Protein AF-A0A0E9MWU6-F1 (afdb_monomer_lite)

Sequence (97 aa):
MDTFKNIGLVECSKSGKIFQLGTTSTIQGYNLKKVLINGTISEGLARNLYPEAEVVQELEAITQDASIDLVIISAPQGYDRTLVSEVMQSGKPVRIV

Structure (mmCIF, N/CA/C/O backbone):
data_AF-A0A0E9MWU6-F1
#
_entry.id   AF-A0A0E9MWU6-F1
#
loop_
_atom_site.group_PDB
_atom_site.id
_atom_site.type_symbol
_atom_site.label_atom_id
_atom_site.label_alt_id
_atom_site.label_comp_id
_atom_site.label_asym_id
_atom_site.label_entity_id
_atom_site.label_seq_id
_atom_site.pdbx_PDB_ins_code
_atom_site.Cartn_x
_atom_site.Cartn_y
_atom_site.Cartn_z
_atom_site.occupancy
_atom_site.B_iso_or_equiv
_atom_site.auth_seq_id
_atom_site.auth_comp_id
_atom_site.auth_asym_id
_atom_site.auth_atom_id
_atom_site.pdbx_PDB_model_num
ATOM 1 N N . MET A 1 1 ? -9.593 -1.553 21.002 1.00 45.03 1 MET A N 1
ATOM 2 C CA . MET A 1 1 ? -8.378 -1.814 20.204 1.00 45.03 1 MET A CA 1
ATOM 3 C C . MET A 1 1 ? -8.710 -1.406 18.792 1.00 45.03 1 MET A C 1
ATOM 5 O O . MET A 1 1 ? -9.670 -1.946 18.257 1.00 45.03 1 MET A O 1
ATOM 9 N N . ASP A 1 2 ? -7.985 -0.446 18.231 1.00 56.66 2 ASP A N 1
ATOM 10 C CA . ASP A 1 2 ? -8.175 -0.053 16.837 1.00 56.66 2 ASP A CA 1
ATOM 11 C C . ASP A 1 2 ? -7.696 -1.198 15.943 1.00 56.66 2 ASP A C 1
ATOM 13 O O . ASP A 1 2 ? -6.507 -1.502 15.855 1.00 56.66 2 ASP A O 1
ATOM 17 N N . THR A 1 3 ? -8.643 -1.924 15.355 1.00 70.31 3 THR A N 1
ATOM 18 C CA . THR A 1 3 ? -8.345 -2.937 14.342 1.00 70.31 3 THR A CA 1
ATOM 19 C C . THR A 1 3 ? -8.133 -2.223 13.019 1.00 70.31 3 THR A C 1
ATOM 21 O O . THR A 1 3 ? -9.112 -1.819 12.396 1.00 70.31 3 THR A O 1
ATOM 24 N N . PHE A 1 4 ? -6.881 -2.066 12.589 1.00 78.38 4 PHE A N 1
ATOM 25 C CA . PHE A 1 4 ? -6.589 -1.612 11.229 1.00 78.38 4 PHE A CA 1
ATOM 26 C C . PHE A 1 4 ? -6.969 -2.738 10.269 1.00 78.38 4 PHE A C 1
ATOM 28 O O . PHE A 1 4 ? -6.383 -3.814 10.336 1.00 78.38 4 PHE A O 1
ATOM 35 N N . LYS A 1 5 ? -7.980 -2.534 9.428 1.00 88.69 5 LYS A N 1
ATOM 36 C CA . LYS A 1 5 ? -8.493 -3.583 8.539 1.00 88.69 5 LYS A CA 1
ATOM 37 C C . LYS A 1 5 ? -8.017 -3.384 7.118 1.00 88.69 5 LYS A C 1
ATOM 39 O O . LYS A 1 5 ? -7.685 -4.359 6.466 1.00 88.69 5 LYS A O 1
ATOM 44 N N . ASN A 1 6 ? -7.919 -2.149 6.648 1.00 95.38 6 ASN A N 1
ATOM 45 C CA . ASN A 1 6 ? -7.468 -1.853 5.297 1.00 95.38 6 ASN A CA 1
ATOM 46 C C . ASN A 1 6 ? -6.093 -1.195 5.320 1.00 95.38 6 ASN A C 1
ATOM 48 O O . ASN A 1 6 ? -5.876 -0.172 5.971 1.00 95.38 6 ASN A O 1
ATOM 52 N N . ILE A 1 7 ? -5.170 -1.782 4.572 1.00 95.81 7 ILE A N 1
ATOM 53 C CA . ILE A 1 7 ? -3.786 -1.350 4.476 1.00 95.81 7 ILE A CA 1
ATOM 54 C C . ILE A 1 7 ? -3.541 -0.750 3.094 1.00 95.81 7 ILE A C 1
ATOM 56 O O . ILE A 1 7 ? -3.925 -1.330 2.075 1.00 95.81 7 ILE A O 1
ATOM 60 N N . GLY A 1 8 ? -2.861 0.391 3.071 1.00 96.88 8 GLY A N 1
ATOM 61 C CA . GLY A 1 8 ? -2.162 0.890 1.894 1.00 96.88 8 GLY A CA 1
ATOM 62 C C . GLY A 1 8 ? -0.681 0.542 1.988 1.00 96.88 8 GLY A C 1
ATOM 63 O O . GLY A 1 8 ? -0.098 0.630 3.066 1.00 96.88 8 GLY A O 1
ATOM 64 N N . LEU A 1 9 ? -0.067 0.144 0.882 1.00 95.69 9 LEU A N 1
ATOM 65 C CA . LEU A 1 9 ? 1.362 -0.145 0.804 1.00 95.69 9 LEU A CA 1
ATOM 66 C C . LEU A 1 9 ? 2.040 0.841 -0.138 1.00 95.69 9 LEU A C 1
ATOM 68 O O . LEU A 1 9 ? 1.605 1.016 -1.271 1.00 95.69 9 LEU A O 1
ATOM 72 N N . VAL A 1 10 ? 3.145 1.417 0.315 1.00 94.25 10 VAL A N 1
ATOM 73 C CA . VAL A 1 10 ? 4.133 2.050 -0.548 1.00 94.25 10 VAL A CA 1
ATOM 74 C C . VAL A 1 10 ? 5.340 1.126 -0.631 1.00 94.25 10 VAL A C 1
ATOM 76 O O . VAL A 1 10 ? 6.051 0.921 0.353 1.00 94.25 10 VAL A O 1
ATOM 79 N N . GLU A 1 11 ? 5.541 0.534 -1.802 1.00 91.94 11 GLU A N 1
ATOM 80 C CA . GLU A 1 11 ? 6.632 -0.395 -2.074 1.00 91.94 11 GLU A CA 1
ATOM 81 C C . GLU A 1 11 ? 7.803 0.355 -2.723 1.00 91.94 11 GLU A C 1
ATOM 83 O O . GLU A 1 11 ? 7.740 0.725 -3.900 1.00 91.94 11 GLU A O 1
ATOM 88 N N . CYS A 1 12 ? 8.866 0.600 -1.949 1.00 87.81 12 CYS A N 1
ATOM 89 C CA . CYS A 1 12 ? 10.057 1.327 -2.398 1.00 87.81 12 CYS A CA 1
ATOM 90 C C . CYS A 1 12 ? 11.221 0.406 -2.803 1.00 87.81 12 CYS A C 1
ATOM 92 O O . CYS A 1 12 ? 12.278 0.894 -3.213 1.00 87.81 12 CYS A O 1
ATOM 94 N N . SER A 1 13 ? 11.072 -0.919 -2.701 1.00 82.31 13 SER A N 1
ATOM 95 C CA . SER A 1 13 ? 12.141 -1.868 -3.014 1.00 82.31 13 SER A CA 1
ATOM 96 C C . SER A 1 13 ? 12.593 -1.755 -4.476 1.00 82.31 13 SER A C 1
ATOM 98 O O . SER A 1 13 ? 11.799 -1.796 -5.419 1.00 82.31 13 SER A O 1
ATOM 100 N N . LYS A 1 14 ? 13.910 -1.609 -4.670 1.00 71.25 14 LYS A N 1
ATOM 101 C CA . LYS A 1 14 ? 14.555 -1.472 -5.993 1.00 71.25 14 LYS A CA 1
ATOM 102 C C . LYS A 1 14 ? 15.256 -2.749 -6.461 1.00 71.25 14 LYS A C 1
ATOM 104 O O . LYS A 1 14 ? 15.626 -2.848 -7.630 1.00 71.25 14 LYS A O 1
ATOM 109 N N . SER A 1 15 ? 15.453 -3.720 -5.568 1.00 63.75 15 SER A N 1
ATOM 110 C CA . SER A 1 15 ? 16.032 -5.025 -5.888 1.00 63.75 15 SER A CA 1
ATOM 111 C C . SER A 1 15 ? 15.722 -6.062 -4.802 1.00 63.75 15 SER A C 1
ATOM 113 O O . SER A 1 15 ? 15.858 -5.818 -3.605 1.00 63.75 15 SER A O 1
ATOM 115 N N . GLY A 1 16 ? 15.339 -7.268 -5.226 1.00 64.56 16 GLY A N 1
ATOM 116 C CA . GLY A 1 16 ? 15.362 -8.460 -4.377 1.00 64.56 16 GLY A CA 1
ATOM 117 C C . GLY A 1 16 ? 14.024 -8.847 -3.754 1.00 64.56 16 GLY A C 1
ATOM 118 O O . GLY A 1 16 ? 13.412 -9.812 -4.205 1.00 64.56 16 GLY A O 1
ATOM 119 N N . LYS A 1 17 ? 13.601 -8.167 -2.683 1.00 74.88 17 LYS A N 1
ATOM 120 C CA . LYS A 1 17 ? 12.486 -8.626 -1.840 1.00 74.88 17 LYS A CA 1
ATOM 121 C C . LYS A 1 17 ? 11.363 -7.601 -1.815 1.00 74.88 17 LYS A C 1
ATOM 123 O O . LYS A 1 17 ? 11.588 -6.447 -1.468 1.00 74.88 17 LYS A O 1
ATOM 128 N N . ILE A 1 18 ? 10.183 -8.065 -2.196 1.00 85.00 18 ILE A N 1
ATOM 129 C CA . ILE A 1 18 ? 8.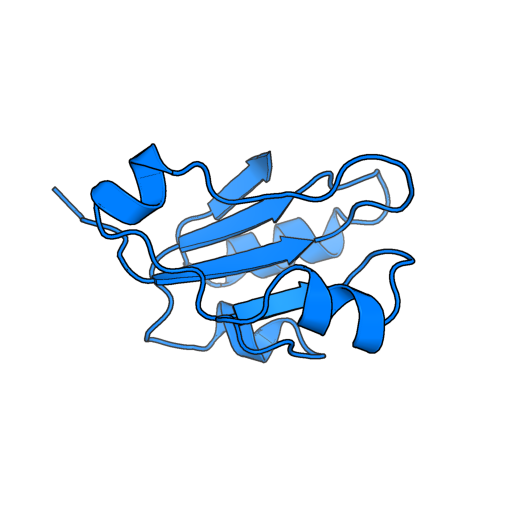946 -7.295 -2.248 1.00 85.00 18 ILE A CA 1
ATOM 130 C C . ILE A 1 18 ? 8.133 -7.640 -1.002 1.00 85.00 18 ILE A C 1
ATOM 132 O O . ILE A 1 18 ? 8.128 -8.798 -0.564 1.00 85.00 18 ILE A O 1
ATOM 136 N N . PHE A 1 19 ? 7.478 -6.650 -0.406 1.00 89.44 19 PHE A N 1
ATOM 137 C CA . PHE A 1 19 ? 6.648 -6.869 0.763 1.00 89.44 19 PHE A CA 1
ATOM 138 C C . PHE A 1 19 ? 5.423 -7.698 0.400 1.00 89.44 19 PHE A C 1
ATOM 140 O O . PHE A 1 19 ? 4.730 -7.434 -0.580 1.00 89.44 19 PHE A O 1
ATOM 147 N N . GLN A 1 20 ? 5.143 -8.698 1.224 1.00 87.81 20 GLN A N 1
ATOM 148 C CA . GLN A 1 20 ? 3.952 -9.526 1.135 1.00 87.81 20 GLN A CA 1
ATOM 149 C C . GLN A 1 20 ? 3.331 -9.580 2.525 1.00 87.81 20 GLN A C 1
ATOM 151 O O . GLN A 1 20 ? 4.031 -9.796 3.520 1.00 87.81 20 GLN A O 1
ATOM 156 N N . LEU A 1 21 ? 2.016 -9.377 2.596 1.00 85.31 21 LEU A N 1
ATOM 157 C CA . LEU A 1 21 ? 1.285 -9.583 3.838 1.00 85.31 21 LEU A CA 1
ATOM 158 C C . LEU A 1 21 ? 1.347 -11.065 4.203 1.00 85.31 21 LEU A C 1
ATOM 160 O O . LEU A 1 21 ? 1.040 -11.939 3.396 1.00 85.31 21 LEU A O 1
ATOM 164 N N . GLY A 1 22 ? 1.789 -11.345 5.427 1.00 83.62 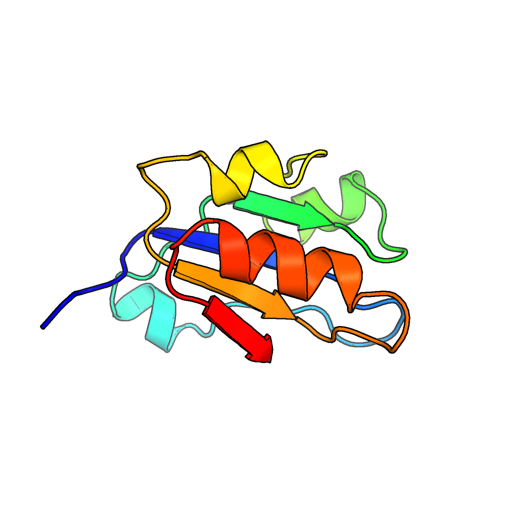22 GLY A N 1
ATOM 165 C CA . GLY A 1 22 ? 1.826 -12.709 5.932 1.00 83.62 22 GLY A CA 1
ATOM 166 C C . GLY A 1 22 ? 0.414 -13.273 6.076 1.00 83.62 22 GLY A C 1
ATOM 167 O O . GLY A 1 22 ? -0.520 -12.549 6.421 1.00 83.62 22 GLY A O 1
ATOM 168 N N . THR A 1 23 ? 0.272 -14.585 5.897 1.00 79.81 23 THR A N 1
ATOM 169 C CA . THR A 1 23 ? -1.011 -15.302 6.013 1.00 79.81 23 THR A CA 1
ATOM 170 C C . THR A 1 23 ? -1.730 -15.033 7.336 1.00 79.81 23 THR A C 1
ATOM 172 O O . THR A 1 23 ? -2.944 -14.850 7.354 1.00 79.81 23 THR A O 1
ATOM 175 N N . THR A 1 24 ? -0.993 -14.931 8.445 1.00 75.19 24 THR A N 1
ATOM 176 C CA . THR A 1 24 ? -1.555 -14.590 9.760 1.00 75.19 24 THR A CA 1
ATOM 177 C C . THR A 1 24 ? -2.223 -13.216 9.772 1.00 75.19 24 THR A C 1
ATOM 179 O O . THR A 1 24 ? -3.272 -13.061 10.389 1.00 75.19 24 THR A O 1
ATOM 182 N N . SER A 1 25 ? -1.656 -12.222 9.083 1.00 81.31 25 SER A N 1
ATOM 183 C CA . SER A 1 25 ? -2.253 -10.887 8.993 1.00 81.31 25 SER A CA 1
ATOM 184 C C . SER A 1 25 ? -3.569 -10.935 8.219 1.00 81.31 25 SER A C 1
ATOM 186 O O . SER A 1 25 ? -4.569 -10.395 8.682 1.00 81.31 25 SER A O 1
ATOM 188 N N . THR A 1 26 ? -3.622 -11.663 7.104 1.00 79.12 26 THR A N 1
ATOM 189 C CA . THR A 1 26 ? -4.873 -11.857 6.357 1.00 79.12 26 THR A CA 1
ATOM 190 C C . THR A 1 26 ? -5.940 -12.548 7.210 1.00 79.12 26 THR A C 1
ATOM 192 O O . THR A 1 26 ? -7.077 -12.087 7.268 1.00 79.12 26 THR A O 1
ATOM 195 N N . ILE A 1 27 ? -5.573 -13.598 7.957 1.00 76.75 27 ILE A N 1
ATOM 196 C CA . ILE A 1 27 ? -6.485 -14.305 8.880 1.00 76.75 27 ILE A CA 1
ATOM 197 C C . ILE A 1 27 ? -6.997 -13.377 9.992 1.00 76.75 27 ILE A C 1
ATOM 199 O O . ILE A 1 27 ? -8.142 -13.492 10.423 1.00 76.75 27 ILE A O 1
ATOM 203 N N . GLN A 1 28 ? -6.172 -12.432 10.441 1.00 83.38 28 GLN A N 1
ATOM 204 C CA . GLN A 1 28 ? -6.552 -11.416 11.425 1.00 83.38 28 GLN A CA 1
ATOM 205 C C . GLN A 1 28 ? -7.394 -10.271 10.834 1.00 83.38 28 GLN A C 1
ATOM 207 O O . GLN A 1 28 ? -7.753 -9.344 11.558 1.00 83.38 28 GLN A O 1
ATOM 212 N N . GLY A 1 29 ? -7.752 -10.345 9.548 1.00 84.19 29 GLY A N 1
ATOM 213 C CA . GLY A 1 29 ? -8.642 -9.396 8.884 1.00 84.19 29 GLY A CA 1
ATOM 214 C C . GLY A 1 29 ? -7.942 -8.171 8.300 1.00 84.19 29 GLY A C 1
ATOM 215 O O . GLY A 1 29 ? -8.624 -7.203 7.971 1.00 84.19 29 GLY A O 1
ATOM 216 N N . TYR A 1 30 ? -6.612 -8.200 8.173 1.00 91.00 30 TYR A N 1
ATOM 217 C CA . TYR A 1 30 ? -5.874 -7.177 7.439 1.00 91.00 30 TYR A CA 1
ATOM 218 C C . TYR A 1 30 ? -5.980 -7.434 5.932 1.00 91.00 30 TYR A C 1
ATOM 220 O O . TYR A 1 30 ? -5.619 -8.502 5.439 1.00 91.00 30 TYR A O 1
ATOM 228 N N . ASN A 1 31 ? -6.432 -6.424 5.206 1.00 92.75 31 ASN A N 1
ATOM 229 C CA . ASN A 1 31 ? -6.687 -6.437 3.779 1.00 92.75 31 ASN A CA 1
ATOM 230 C C . ASN A 1 31 ? -5.781 -5.419 3.083 1.00 92.75 31 ASN A C 1
ATOM 232 O O . ASN A 1 31 ? -5.831 -4.226 3.391 1.00 92.75 31 ASN A O 1
ATOM 236 N N . LEU A 1 32 ? -4.959 -5.874 2.138 1.00 94.81 32 LEU A N 1
ATOM 237 C CA . LEU A 1 32 ? -4.165 -4.974 1.308 1.00 94.81 32 LEU A CA 1
ATOM 238 C C . LEU A 1 32 ? -5.057 -4.370 0.232 1.00 94.81 32 LEU A C 1
ATOM 240 O O . LEU A 1 32 ? -5.388 -5.037 -0.740 1.00 94.81 32 LEU A O 1
ATOM 244 N N . LYS A 1 33 ? -5.446 -3.108 0.398 1.00 96.12 33 LYS A N 1
ATOM 245 C CA . LYS A 1 33 ? -6.410 -2.478 -0.503 1.00 96.12 33 LYS A CA 1
ATOM 246 C C . LYS A 1 33 ? -5.739 -1.767 -1.672 1.00 96.12 33 LYS A C 1
ATOM 248 O O . LYS A 1 33 ? -6.229 -1.849 -2.794 1.00 96.12 33 LYS A O 1
ATOM 253 N N . LYS A 1 34 ? -4.640 -1.057 -1.406 1.00 97.62 34 LYS A N 1
ATOM 254 C CA . LYS A 1 34 ? -3.941 -0.232 -2.398 1.00 97.62 34 LYS A CA 1
ATOM 255 C C . LYS A 1 34 ? -2.437 -0.396 -2.308 1.00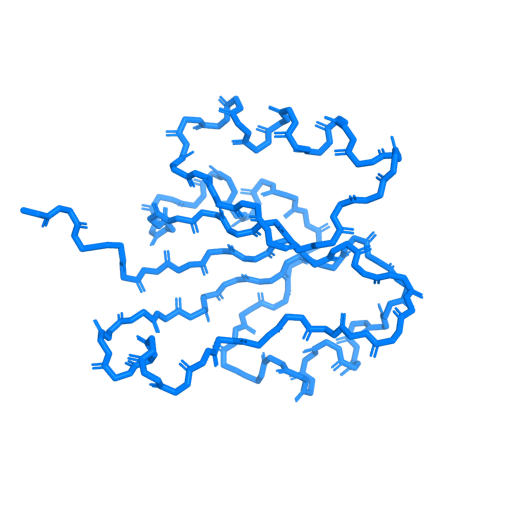 97.62 34 LYS A C 1
ATOM 257 O O . LYS A 1 34 ? -1.894 -0.513 -1.210 1.00 97.62 34 LYS A O 1
ATOM 262 N N . VAL A 1 35 ? -1.780 -0.357 -3.461 1.00 96.06 35 VAL A N 1
ATOM 263 C CA . VAL A 1 35 ? -0.326 -0.446 -3.576 1.00 96.06 35 VAL A CA 1
ATOM 264 C C . VAL A 1 35 ? 0.184 0.644 -4.510 1.00 96.06 35 VAL A C 1
ATOM 266 O O . VAL A 1 35 ? -0.187 0.679 -5.679 1.00 96.06 35 VAL A O 1
ATOM 269 N N . LEU A 1 36 ? 1.068 1.498 -4.004 1.00 94.75 36 LEU A N 1
ATOM 270 C CA . LEU A 1 36 ? 1.887 2.397 -4.806 1.00 94.75 36 LEU A CA 1
ATOM 271 C C . LEU A 1 36 ? 3.264 1.767 -4.992 1.00 94.75 36 LEU A C 1
ATOM 273 O O . LEU A 1 36 ? 3.922 1.395 -4.019 1.00 94.75 36 LEU A O 1
ATOM 277 N N . ILE A 1 37 ? 3.717 1.703 -6.239 1.00 91.19 37 ILE A N 1
ATOM 278 C CA . ILE A 1 37 ? 5.077 1.287 -6.564 1.00 91.19 37 ILE A CA 1
ATOM 279 C C . ILE A 1 37 ? 5.953 2.522 -6.727 1.00 91.19 37 ILE A C 1
ATOM 281 O O . ILE A 1 37 ? 5.827 3.248 -7.707 1.00 91.19 37 ILE A O 1
ATOM 285 N N . ASN A 1 38 ? 6.877 2.716 -5.790 1.00 84.44 38 ASN A N 1
ATOM 286 C CA . ASN A 1 38 ? 7.905 3.760 -5.849 1.00 84.44 38 ASN A CA 1
ATOM 287 C C . ASN A 1 38 ? 9.314 3.177 -6.115 1.00 84.44 38 ASN A C 1
ATOM 289 O O . ASN A 1 38 ? 10.342 3.829 -5.924 1.00 84.44 38 ASN A O 1
ATOM 293 N N . GLY A 1 39 ? 9.363 1.905 -6.520 1.00 77.38 39 GLY A N 1
ATOM 294 C CA . GLY A 1 39 ? 10.571 1.158 -6.856 1.00 77.38 39 GLY A CA 1
ATOM 295 C C . GLY A 1 39 ? 10.796 1.008 -8.364 1.00 77.38 39 GLY A C 1
ATOM 296 O O . GLY A 1 39 ? 10.328 1.794 -9.181 1.00 77.38 39 GLY A O 1
ATOM 297 N N . THR A 1 40 ? 11.540 -0.029 -8.742 1.00 79.31 40 THR A N 1
ATOM 298 C CA . THR A 1 40 ? 11.887 -0.334 -10.145 1.00 79.31 40 THR A CA 1
ATOM 299 C C . THR A 1 40 ? 10.989 -1.399 -10.777 1.00 79.31 40 THR A C 1
ATOM 301 O O . THR A 1 40 ? 11.206 -1.778 -11.929 1.00 79.31 40 THR A O 1
ATOM 304 N N . ILE A 1 41 ? 9.997 -1.917 -10.044 1.00 83.31 41 ILE A N 1
ATOM 305 C CA . ILE A 1 41 ? 9.110 -2.961 -10.564 1.00 83.31 41 ILE A CA 1
ATOM 306 C C . ILE A 1 41 ? 8.066 -2.362 -11.512 1.00 83.31 41 ILE A C 1
ATOM 308 O O . ILE A 1 41 ? 7.563 -1.264 -11.292 1.00 83.31 41 ILE A O 1
ATOM 312 N N . SER A 1 42 ? 7.743 -3.081 -12.587 1.00 85.56 42 SER A N 1
ATOM 313 C CA . SER A 1 42 ? 6.728 -2.630 -13.540 1.00 85.56 42 SER A CA 1
ATOM 314 C C . SER A 1 42 ? 5.319 -2.766 -12.964 1.00 85.56 42 SER A C 1
ATOM 316 O O . SER A 1 42 ? 5.053 -3.654 -12.153 1.00 85.56 42 SER A O 1
ATOM 318 N N . GLU A 1 43 ? 4.386 -1.943 -13.445 1.00 85.12 43 GLU A N 1
ATOM 319 C CA . GLU A 1 43 ? 2.976 -2.019 -13.040 1.00 85.12 43 GLU A CA 1
ATOM 320 C C . GLU A 1 43 ? 2.373 -3.410 -13.313 1.00 85.12 43 GLU A C 1
ATOM 322 O O . GLU A 1 43 ? 1.666 -3.966 -12.477 1.00 85.12 43 GLU A O 1
ATOM 327 N N . GLY A 1 44 ? 2.708 -4.021 -14.456 1.00 87.19 44 GLY A N 1
ATOM 328 C CA . GLY A 1 44 ? 2.251 -5.373 -14.793 1.00 87.19 44 GLY A CA 1
ATOM 329 C C . GLY A 1 44 ? 2.756 -6.434 -13.812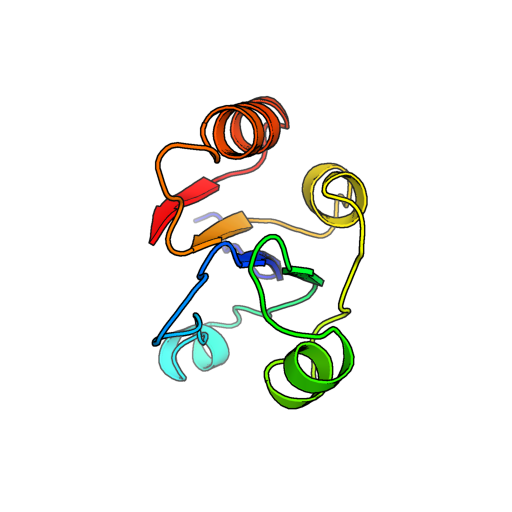 1.00 87.19 44 GLY A C 1
ATOM 330 O O . GLY A 1 44 ? 1.997 -7.313 -13.408 1.00 87.19 44 GLY A O 1
ATOM 331 N N . LEU A 1 45 ? 4.016 -6.334 -13.372 1.00 87.75 45 LEU A N 1
ATOM 332 C CA . LEU A 1 45 ? 4.545 -7.219 -12.336 1.00 87.75 45 LEU A CA 1
ATOM 333 C C . LEU A 1 45 ? 3.878 -6.948 -10.980 1.00 87.75 45 LEU A C 1
ATOM 335 O O . LEU A 1 45 ? 3.535 -7.895 -10.279 1.00 87.75 45 LEU A O 1
ATOM 339 N N . ALA A 1 46 ? 3.636 -5.684 -10.632 1.00 88.94 46 ALA A N 1
ATOM 340 C CA . ALA A 1 46 ? 2.951 -5.312 -9.397 1.00 88.94 46 ALA A CA 1
ATOM 341 C C . ALA A 1 46 ? 1.533 -5.898 -9.322 1.00 88.94 46 ALA A C 1
ATOM 343 O O . ALA A 1 46 ? 1.170 -6.477 -8.304 1.00 88.94 46 ALA A O 1
ATOM 344 N N . ARG A 1 47 ? 0.766 -5.846 -10.418 1.00 91.06 47 ARG A N 1
ATOM 345 C CA . ARG A 1 47 ? -0.571 -6.463 -10.499 1.00 91.06 47 ARG A CA 1
ATOM 346 C C . ARG A 1 47 ? -0.529 -7.981 -10.304 1.00 91.06 47 ARG A C 1
ATOM 348 O O . ARG A 1 47 ? -1.426 -8.535 -9.682 1.00 91.06 47 ARG A O 1
ATOM 355 N N . ASN A 1 48 ? 0.523 -8.648 -10.781 1.00 90.25 48 ASN A N 1
ATOM 356 C CA . ASN A 1 48 ? 0.710 -10.084 -10.551 1.00 90.25 48 ASN A CA 1
ATOM 357 C C . ASN A 1 48 ? 1.078 -10.408 -9.094 1.00 90.25 48 ASN A C 1
ATOM 359 O O . ASN A 1 48 ? 0.703 -11.461 -8.587 1.00 90.25 48 ASN A O 1
ATOM 363 N N . LEU A 1 49 ? 1.826 -9.526 -8.427 1.00 89.06 49 LEU A N 1
ATOM 364 C CA . LEU A 1 49 ? 2.268 -9.705 -7.038 1.00 89.06 49 LEU A CA 1
ATOM 365 C C . LEU A 1 49 ? 1.209 -9.311 -6.006 1.00 89.06 49 LEU A C 1
ATOM 367 O O . LEU A 1 49 ? 1.247 -9.801 -4.878 1.00 89.06 49 LEU A O 1
ATOM 371 N N . TYR A 1 50 ? 0.291 -8.427 -6.390 1.00 91.81 50 TYR A N 1
ATOM 372 C CA . TYR A 1 50 ? -0.779 -7.902 -5.549 1.00 91.81 50 TYR A CA 1
ATOM 373 C C . TYR A 1 50 ? -2.134 -8.002 -6.263 1.00 91.81 50 TYR A C 1
ATOM 375 O O . TYR A 1 50 ? -2.769 -6.981 -6.521 1.00 91.81 50 TYR A O 1
ATOM 383 N N . PRO A 1 51 ? -2.598 -9.218 -6.597 1.00 90.75 51 PRO A N 1
ATOM 384 C CA . PRO A 1 51 ? -3.779 -9.404 -7.442 1.00 90.75 51 PRO A CA 1
ATOM 385 C C . PRO A 1 51 ? -5.080 -8.884 -6.817 1.00 90.75 51 PRO A C 1
ATOM 387 O O . PRO A 1 51 ? -6.014 -8.556 -7.543 1.00 90.75 51 PRO A O 1
ATOM 390 N N . GLU A 1 52 ? -5.149 -8.801 -5.487 1.00 90.69 52 GLU A N 1
ATOM 391 C CA . GLU A 1 52 ? -6.341 -8.333 -4.763 1.00 90.69 52 GLU A CA 1
ATOM 392 C C . GLU A 1 52 ? -6.281 -6.850 -4.375 1.00 90.69 52 GLU A C 1
ATOM 394 O O . GLU A 1 52 ? -7.261 -6.309 -3.866 1.00 90.69 52 GLU A O 1
ATOM 399 N N . ALA A 1 53 ? -5.152 -6.183 -4.630 1.00 95.00 53 ALA A N 1
ATOM 400 C CA . ALA A 1 53 ? -4.978 -4.772 -4.328 1.00 95.00 53 ALA A CA 1
ATOM 401 C C . ALA A 1 53 ? -5.049 -3.923 -5.599 1.00 95.00 53 ALA A C 1
ATOM 403 O O . ALA A 1 53 ? -4.577 -4.298 -6.673 1.00 95.00 53 ALA A O 1
ATOM 404 N N . GLU A 1 54 ? -5.591 -2.721 -5.465 1.00 96.81 54 GLU A N 1
ATOM 405 C CA . GLU A 1 54 ? -5.539 -1.717 -6.515 1.00 96.81 54 GLU A CA 1
ATOM 406 C C . GLU A 1 54 ? -4.118 -1.139 -6.603 1.00 96.81 54 GLU A C 1
ATOM 408 O O . GLU A 1 54 ? -3.621 -0.521 -5.657 1.00 96.81 54 GLU A O 1
ATOM 413 N N . VAL A 1 55 ? -3.452 -1.332 -7.744 1.00 95.69 55 VAL A N 1
ATOM 414 C CA . VAL A 1 55 ? -2.173 -0.669 -8.032 1.00 95.69 55 VAL A CA 1
ATOM 415 C C . VAL A 1 55 ? -2.456 0.771 -8.454 1.00 95.69 55 VAL A C 1
ATOM 417 O O . VAL A 1 55 ? -3.100 0.999 -9.479 1.00 95.69 55 VAL A O 1
ATOM 420 N N . VAL A 1 56 ? -1.979 1.726 -7.659 1.00 96.44 56 VAL A N 1
ATOM 421 C CA . VAL A 1 56 ? -2.171 3.170 -7.849 1.00 96.44 56 VAL A CA 1
ATOM 422 C C . VAL A 1 56 ? -0.861 3.847 -8.253 1.00 96.44 56 VAL A C 1
ATOM 424 O O . VAL A 1 56 ? 0.221 3.302 -8.034 1.00 96.44 56 VAL A O 1
ATOM 427 N N . GLN A 1 57 ? -0.958 5.038 -8.847 1.00 92.81 57 GLN A N 1
ATOM 428 C CA . GLN A 1 57 ? 0.201 5.785 -9.360 1.00 92.81 57 GLN A CA 1
ATOM 429 C C . GLN A 1 57 ? 0.610 6.977 -8.486 1.00 92.81 57 GLN A C 1
ATOM 431 O O . GLN A 1 57 ? 1.729 7.465 -8.610 1.00 92.81 57 GLN A O 1
ATOM 436 N N . GLU A 1 58 ? -0.270 7.422 -7.588 1.00 93.69 58 GLU A N 1
ATOM 437 C CA . GLU A 1 58 ? -0.073 8.613 -6.759 1.00 93.69 58 GLU A CA 1
ATOM 438 C C . GLU A 1 58 ? -0.224 8.264 -5.276 1.00 93.69 58 GLU A C 1
ATOM 440 O O . GLU A 1 58 ? -1.012 7.387 -4.901 1.00 93.69 58 GLU A O 1
ATOM 445 N N . LEU A 1 59 ? 0.544 8.939 -4.420 1.00 94.44 59 LEU A N 1
ATOM 446 C CA . LEU A 1 59 ? 0.567 8.662 -2.984 1.00 94.44 59 LEU A CA 1
ATOM 447 C C . LEU A 1 59 ? -0.747 9.063 -2.310 1.00 94.44 59 LEU A C 1
ATOM 449 O O . LEU A 1 59 ? -1.225 8.380 -1.402 1.00 94.44 59 LEU A O 1
ATOM 453 N N . GLU A 1 60 ? -1.367 10.122 -2.811 1.00 95.75 60 GLU A N 1
ATOM 454 C CA . GLU A 1 60 ? -2.650 10.679 -2.402 1.00 95.75 60 GLU A CA 1
ATOM 455 C C . GLU A 1 60 ? -3.774 9.649 -2.501 1.00 95.75 60 GLU A C 1
ATOM 457 O O . GLU A 1 60 ? -4.652 9.603 -1.636 1.00 95.75 60 GLU A O 1
ATOM 462 N N . ALA A 1 61 ? -3.705 8.743 -3.483 1.00 97.38 61 ALA A N 1
ATOM 463 C CA . ALA A 1 61 ? -4.664 7.653 -3.619 1.00 97.38 61 ALA A CA 1
ATOM 464 C C . ALA A 1 61 ? -4.659 6.706 -2.404 1.00 97.38 61 ALA A C 1
ATOM 466 O O . ALA A 1 61 ? -5.660 6.024 -2.172 1.00 97.38 61 ALA A O 1
ATOM 467 N N . ILE A 1 62 ? -3.568 6.670 -1.629 1.00 97.38 62 ILE A N 1
ATOM 468 C CA . ILE A 1 62 ? -3.450 5.950 -0.356 1.00 97.38 62 ILE A CA 1
ATOM 469 C C . ILE A 1 62 ? -3.681 6.894 0.828 1.00 97.38 62 ILE A C 1
ATOM 471 O O . ILE A 1 62 ? -4.481 6.588 1.714 1.00 97.38 62 ILE A O 1
ATOM 475 N N . THR A 1 63 ? -2.983 8.031 0.876 1.00 96.12 63 THR A N 1
ATOM 476 C CA . THR A 1 63 ? -2.944 8.910 2.056 1.00 96.12 63 THR A CA 1
ATOM 477 C C . THR A 1 63 ? -4.214 9.730 2.259 1.00 96.12 63 THR A C 1
ATOM 479 O O . THR A 1 63 ? -4.501 10.105 3.392 1.00 96.12 63 THR A O 1
ATOM 482 N N . GLN A 1 64 ? -5.017 9.957 1.217 1.00 96.38 64 GLN A N 1
ATOM 483 C CA . GLN A 1 64 ? -6.305 10.658 1.316 1.00 96.38 64 GLN A CA 1
ATOM 484 C C . GLN A 1 64 ? -7.509 9.705 1.305 1.00 96.38 64 GLN A C 1
ATOM 486 O O . GLN A 1 64 ? -8.639 10.123 1.553 1.00 96.38 64 GLN A O 1
ATOM 491 N N . ASP A 1 65 ? -7.294 8.408 1.068 1.00 97.12 65 ASP A N 1
ATOM 492 C CA . ASP A 1 65 ? -8.373 7.425 1.085 1.00 97.12 65 ASP A CA 1
ATOM 493 C C . ASP A 1 65 ? -8.811 7.139 2.527 1.00 97.12 65 ASP A C 1
ATOM 495 O O . ASP A 1 65 ? -8.131 6.445 3.286 1.00 97.12 65 ASP A O 1
ATOM 499 N N . ALA A 1 66 ? -9.974 7.665 2.912 1.00 95.06 66 ALA A N 1
ATOM 500 C CA . ALA A 1 66 ? -10.554 7.496 4.244 1.00 95.06 66 ALA A CA 1
ATOM 501 C C . ALA A 1 66 ? -10.805 6.028 4.634 1.00 95.06 66 ALA A C 1
ATOM 503 O O . ALA A 1 66 ? -10.947 5.733 5.815 1.00 95.06 66 ALA A O 1
ATOM 504 N N . SER A 1 67 ? -10.847 5.109 3.667 1.00 95.62 67 SER A N 1
ATOM 505 C CA . SER A 1 67 ? -11.011 3.681 3.931 1.00 95.62 67 SER A CA 1
ATOM 506 C C . SER A 1 67 ? -9.711 2.950 4.259 1.00 95.62 67 SER A C 1
ATOM 508 O O . SER A 1 67 ? -9.788 1.784 4.627 1.00 95.62 67 SER A O 1
ATOM 510 N N . ILE A 1 68 ? -8.545 3.587 4.097 1.00 96.69 68 ILE A N 1
ATOM 511 C CA . ILE A 1 68 ? -7.241 3.038 4.488 1.00 96.69 68 ILE A CA 1
ATOM 512 C C . ILE A 1 68 ? -6.964 3.391 5.949 1.00 96.69 68 ILE A C 1
ATOM 514 O O . ILE A 1 68 ? -6.852 4.568 6.295 1.00 96.69 68 ILE A O 1
ATOM 518 N N . ASP A 1 69 ? -6.778 2.376 6.786 1.00 95.19 69 ASP A N 1
ATOM 519 C CA . ASP A 1 69 ? -6.579 2.534 8.228 1.00 95.19 69 ASP A CA 1
ATOM 520 C C . ASP A 1 69 ? -5.092 2.615 8.612 1.00 95.19 69 ASP A C 1
ATOM 522 O O . ASP A 1 69 ? -4.741 3.193 9.638 1.00 95.19 69 ASP A O 1
ATOM 526 N N . LEU A 1 70 ? -4.211 2.017 7.805 1.00 94.56 70 LEU A N 1
ATOM 527 C CA . LEU A 1 70 ? -2.769 1.923 8.050 1.00 94.56 70 LEU A CA 1
ATOM 528 C C . LEU A 1 70 ? -2.001 2.025 6.732 1.00 94.56 70 LEU A C 1
ATOM 530 O O . LEU A 1 70 ? -2.356 1.364 5.756 1.00 94.56 70 LEU A O 1
ATOM 534 N N . VAL A 1 71 ? -0.908 2.786 6.725 1.00 95.88 71 VAL A N 1
ATOM 535 C CA . VAL A 1 71 ? 0.039 2.813 5.605 1.00 95.88 71 VAL A CA 1
ATOM 536 C C . VAL A 1 71 ? 1.311 2.056 5.981 1.00 95.88 71 VAL A C 1
ATOM 538 O O . VAL A 1 71 ? 1.959 2.362 6.983 1.00 95.88 71 VAL A O 1
ATOM 541 N N . ILE A 1 72 ? 1.676 1.058 5.179 1.00 94.44 72 ILE A N 1
ATOM 542 C CA . ILE A 1 72 ? 2.960 0.361 5.259 1.00 94.44 72 ILE A CA 1
ATOM 543 C C . ILE A 1 72 ? 3.908 0.971 4.232 1.00 94.44 72 ILE A C 1
ATOM 545 O O . ILE A 1 72 ? 3.541 1.118 3.072 1.00 94.44 72 ILE A O 1
ATOM 549 N N . ILE A 1 73 ? 5.133 1.290 4.641 1.00 92.75 73 ILE A N 1
ATOM 550 C CA . ILE A 1 73 ? 6.207 1.714 3.738 1.00 92.75 73 ILE A CA 1
ATOM 551 C C . ILE A 1 73 ? 7.288 0.639 3.782 1.00 92.75 73 ILE A C 1
ATOM 553 O O . ILE A 1 73 ? 7.881 0.422 4.842 1.00 92.75 73 ILE A O 1
ATOM 557 N N . SER A 1 74 ? 7.527 -0.043 2.661 1.00 90.94 74 SER A N 1
ATOM 558 C CA . SER A 1 74 ? 8.529 -1.108 2.592 1.00 90.94 74 SER A CA 1
ATOM 559 C C . SER A 1 74 ? 9.837 -0.640 1.976 1.00 90.94 74 SER A C 1
ATOM 561 O O . SER A 1 74 ? 9.841 0.033 0.946 1.00 90.94 74 SER A O 1
ATOM 563 N N . ALA A 1 75 ? 10.942 -1.037 2.611 1.00 83.50 75 ALA A N 1
ATOM 564 C CA . ALA A 1 75 ? 12.309 -0.834 2.148 1.00 83.50 75 ALA A CA 1
ATOM 565 C C . ALA A 1 75 ? 12.635 0.613 1.715 1.00 83.50 75 ALA A C 1
ATOM 567 O O . ALA A 1 75 ? 13.273 0.787 0.671 1.00 83.50 75 ALA A O 1
ATOM 568 N N . PRO A 1 76 ? 12.256 1.659 2.484 1.00 75.12 76 PRO A N 1
ATOM 569 C CA . PRO A 1 76 ? 12.606 3.024 2.113 1.00 75.12 76 PRO A CA 1
ATOM 570 C C . PRO A 1 76 ? 14.134 3.185 2.121 1.00 75.12 76 PRO A C 1
ATOM 572 O O . PRO A 1 76 ? 14.790 2.990 3.146 1.00 75.12 76 PRO A O 1
ATOM 575 N N . GLN A 1 77 ? 14.722 3.532 0.977 1.00 71.06 77 GLN A N 1
ATOM 576 C CA . GLN A 1 77 ? 16.153 3.837 0.850 1.00 71.06 77 GLN A CA 1
ATOM 577 C C . GLN A 1 77 ? 16.348 5.354 0.842 1.00 71.06 77 GLN A C 1
ATOM 579 O O . GLN A 1 77 ? 15.403 6.088 0.611 1.00 71.06 77 GLN A O 1
ATOM 584 N N . GLY A 1 78 ? 17.565 5.855 1.087 1.00 66.00 78 GLY A N 1
ATOM 585 C CA . GLY A 1 78 ? 17.851 7.265 1.429 1.00 66.00 78 GLY A CA 1
ATOM 586 C C . GLY A 1 78 ? 17.144 8.399 0.650 1.00 66.00 78 GLY A C 1
ATOM 587 O O . GLY A 1 78 ? 17.017 9.490 1.203 1.00 66.00 78 GLY A O 1
ATOM 588 N N . TYR A 1 79 ? 16.648 8.160 -0.569 1.00 57.44 79 TYR A N 1
ATOM 589 C CA . TYR A 1 79 ? 15.845 9.101 -1.367 1.00 57.44 79 TYR A CA 1
ATOM 590 C C . TYR A 1 79 ? 14.351 9.176 -0.980 1.00 57.44 79 TYR A C 1
ATOM 592 O O . TYR A 1 79 ? 13.683 10.135 -1.351 1.00 57.44 79 TYR A O 1
ATOM 600 N N . ASP A 1 80 ? 13.836 8.245 -0.176 1.00 69.94 80 ASP A N 1
ATOM 601 C CA . ASP A 1 80 ? 12.414 8.151 0.194 1.00 69.94 80 ASP A CA 1
ATOM 602 C C . ASP A 1 80 ? 12.051 8.986 1.433 1.00 69.94 80 ASP A C 1
A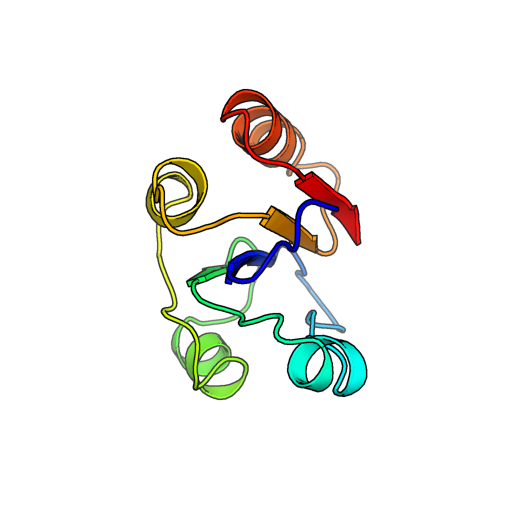TOM 604 O O . ASP A 1 80 ? 10.937 8.902 1.942 1.00 69.94 80 ASP A O 1
ATOM 608 N N . ARG A 1 81 ? 12.970 9.822 1.942 1.00 77.50 81 ARG A N 1
ATOM 609 C CA . ARG A 1 81 ? 12.707 10.675 3.118 1.00 77.50 81 ARG A CA 1
ATOM 610 C C . ARG A 1 81 ? 11.529 11.623 2.899 1.00 77.50 81 ARG A C 1
ATOM 612 O O . ARG A 1 81 ? 10.751 11.827 3.827 1.00 77.50 81 ARG A O 1
ATOM 619 N N . THR A 1 82 ? 11.393 12.176 1.694 1.00 84.75 82 THR A N 1
ATOM 620 C CA . THR A 1 82 ? 10.259 13.041 1.340 1.00 84.75 82 THR A CA 1
ATOM 621 C C . THR A 1 82 ? 8.956 12.253 1.361 1.00 84.75 82 THR A C 1
ATOM 623 O O . THR A 1 82 ? 8.012 12.687 2.009 1.00 84.75 82 THR A O 1
ATOM 626 N N . LEU A 1 83 ? 8.945 11.056 0.767 1.00 87.69 83 LEU A N 1
ATOM 627 C CA . LEU A 1 83 ? 7.778 10.177 0.747 1.00 87.69 83 LEU A CA 1
ATOM 628 C C . LEU A 1 83 ? 7.353 9.773 2.161 1.00 87.69 83 LEU A C 1
ATOM 630 O O . LEU A 1 83 ? 6.187 9.885 2.519 1.00 87.69 83 LEU A O 1
ATOM 634 N N . VAL A 1 84 ? 8.301 9.333 2.991 1.00 88.50 84 VAL A N 1
ATOM 635 C CA . VAL A 1 84 ? 8.011 8.944 4.379 1.00 88.50 84 VAL A CA 1
ATOM 636 C C . VAL A 1 84 ? 7.441 10.133 5.150 1.00 88.50 84 VAL A C 1
ATOM 638 O O . VAL A 1 84 ? 6.448 9.981 5.856 1.00 88.50 84 VAL A O 1
ATOM 641 N N . SER A 1 85 ? 8.033 11.318 4.983 1.00 90.19 85 SER A N 1
ATOM 642 C CA . SER A 1 85 ? 7.544 12.551 5.601 1.00 90.19 85 SER A CA 1
ATOM 643 C C . SER A 1 85 ? 6.116 12.882 5.162 1.00 90.19 85 SER A C 1
ATOM 645 O O . SER A 1 85 ? 5.277 13.189 6.004 1.00 90.19 85 SER A O 1
ATOM 647 N N . GLU A 1 86 ? 5.814 12.762 3.871 1.00 91.25 86 GLU A N 1
ATOM 648 C CA . GLU A 1 86 ? 4.486 13.024 3.316 1.00 91.25 86 GLU A CA 1
ATOM 649 C C . GLU A 1 86 ? 3.431 12.050 3.858 1.00 91.25 86 GLU A C 1
ATOM 651 O O . GLU A 1 86 ? 2.376 12.471 4.336 1.00 91.25 86 GLU A O 1
ATOM 656 N N . VAL A 1 87 ? 3.746 10.750 3.905 1.00 92.38 87 VAL A N 1
ATOM 657 C CA . VAL A 1 87 ? 2.862 9.750 4.519 1.00 92.38 87 VAL A CA 1
ATOM 658 C C . VAL A 1 87 ? 2.639 10.051 6.000 1.00 92.38 87 VAL A C 1
ATOM 660 O O . VAL A 1 87 ? 1.502 10.000 6.464 1.00 92.38 87 VAL A O 1
ATOM 663 N N . MET A 1 88 ? 3.684 10.402 6.751 1.00 90.69 88 MET A N 1
ATOM 664 C CA . MET A 1 88 ? 3.551 10.746 8.172 1.00 90.69 88 MET A CA 1
ATOM 6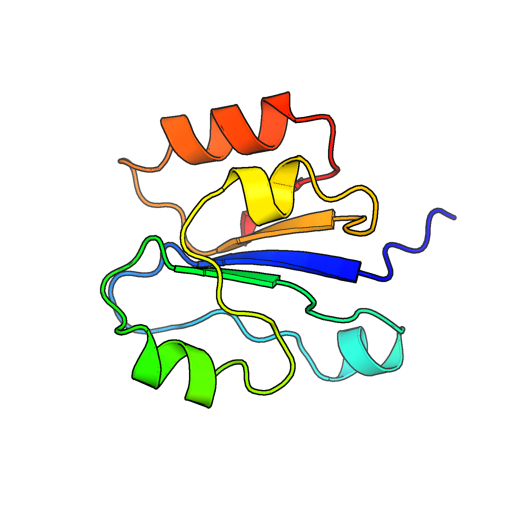65 C C . MET A 1 88 ? 2.706 12.008 8.392 1.00 90.69 88 MET A C 1
ATOM 667 O O . MET A 1 88 ? 1.958 12.081 9.366 1.00 90.69 88 MET A O 1
ATOM 671 N N . GLN A 1 89 ? 2.782 12.984 7.485 1.00 93.25 89 GLN A N 1
ATOM 672 C CA . GLN A 1 89 ? 1.989 14.215 7.545 1.00 93.25 89 GLN A CA 1
ATOM 673 C C . GLN A 1 89 ? 0.512 14.009 7.181 1.00 93.25 89 GLN A C 1
ATOM 675 O O . GLN A 1 89 ? -0.314 14.845 7.541 1.00 93.25 89 GLN A O 1
ATOM 680 N N . SER A 1 90 ? 0.151 12.888 6.546 1.00 92.81 90 SER A N 1
ATOM 681 C CA . SER A 1 90 ? -1.250 12.557 6.238 1.00 92.81 90 SER A CA 1
ATOM 682 C C . SER A 1 90 ? -2.124 12.316 7.477 1.00 92.81 90 SER A C 1
ATOM 684 O O . SER A 1 90 ? -3.348 12.271 7.375 1.00 92.81 90 SER A O 1
ATOM 686 N N . GLY A 1 91 ? -1.511 12.115 8.650 1.00 92.06 91 GLY A N 1
ATOM 687 C CA . GLY A 1 91 ? -2.214 11.777 9.888 1.00 92.06 91 GLY A CA 1
ATOM 688 C C . GLY A 1 91 ? -2.664 10.315 9.976 1.00 92.06 91 GLY A C 1
ATOM 689 O O . GLY A 1 91 ? -3.224 9.917 10.999 1.00 92.06 91 GLY A O 1
ATOM 690 N N . LYS A 1 92 ? -2.403 9.491 8.951 1.00 92.75 92 LYS A N 1
ATOM 691 C CA . LYS A 1 92 ? -2.639 8.045 9.017 1.00 92.75 92 LYS A CA 1
ATOM 692 C C . LYS A 1 92 ? -1.570 7.354 9.870 1.00 92.75 92 LYS A C 1
ATOM 694 O O . LYS A 1 92 ? -0.402 7.738 9.812 1.00 92.75 92 LYS A O 1
ATOM 699 N N . PRO A 1 93 ? -1.925 6.297 10.619 1.00 94.50 93 PRO A N 1
ATOM 700 C CA . PRO A 1 93 ? -0.950 5.384 11.204 1.00 94.50 93 PRO A CA 1
ATOM 701 C C . PRO A 1 93 ? 0.029 4.872 10.142 1.00 94.50 93 PRO A C 1
ATOM 703 O O . PRO A 1 93 ? -0.384 4.493 9.043 1.00 94.50 93 PRO A O 1
ATOM 706 N N . VAL A 1 94 ? 1.320 4.841 10.481 1.00 93.69 94 VAL A N 1
ATOM 707 C CA . VAL A 1 94 ? 2.396 4.435 9.566 1.00 93.69 94 VAL A CA 1
ATOM 708 C C . VAL A 1 94 ? 3.216 3.309 10.178 1.00 93.69 94 VAL A C 1
ATOM 710 O O . VAL A 1 94 ? 3.588 3.368 11.352 1.00 93.69 94 VAL A O 1
ATOM 713 N N . ARG A 1 95 ? 3.550 2.298 9.373 1.00 91.56 95 ARG A N 1
ATOM 714 C CA . ARG A 1 95 ? 4.501 1.240 9.728 1.00 91.56 95 ARG A CA 1
ATOM 715 C C . ARG A 1 95 ? 5.579 1.116 8.657 1.00 91.56 95 ARG A C 1
ATOM 717 O O . ARG A 1 95 ? 5.274 0.899 7.493 1.00 91.56 95 ARG A O 1
ATOM 724 N N . ILE A 1 96 ? 6.839 1.206 9.067 1.00 89.94 96 ILE A N 1
ATOM 725 C CA . ILE A 1 96 ? 7.994 1.041 8.178 1.00 89.94 96 ILE A CA 1
ATOM 726 C C . ILE A 1 96 ? 8.553 -0.375 8.360 1.00 89.94 96 ILE A C 1
ATOM 728 O O . ILE A 1 96 ? 8.686 -0.826 9.503 1.00 89.94 96 ILE A O 1
ATOM 732 N N . VAL A 1 97 ? 8.827 -1.079 7.255 1.00 86.06 97 VAL A N 1
ATOM 733 C CA . VAL A 1 97 ? 9.289 -2.483 7.235 1.00 86.06 97 VAL A CA 1
ATOM 734 C C . VAL A 1 97 ? 10.416 -2.740 6.247 1.00 86.06 97 VAL A C 1
ATOM 736 O O . VAL A 1 97 ? 10.430 -2.117 5.162 1.00 86.06 97 VAL A O 1
#

Organism: NCBI:txid1220578

Foldseek 3Di:
DDDQQEEEEEWADADDDTDDDDPVCVVSRHDDAEYEYNYDDDPVVVCVRRVRYHYDHDPCVALVPPSGQEYEYEPDDPVCPVVVVVSVVSVHHYHYD

Secondary structure (DSSP, 8-state):
-----EEEEEE---SS------HHHHHTT-EEEEEEE-SS--HHHHHHH-TTSEEESSTHHHHS-TT--EEEEES--GGGHHHHHHHHHTTS-EEE-

pLDDT: mean 87.12, std 10.19, range [45.03, 97.62]

Radius of gyration: 12.48 Å; chains: 1; bounding box: 29×30×35 Å